Protein AF-A0A1F6UQB9-F1 (afdb_monomer)

Secondary structure (DSSP, 8-state):
--TTPPPHHHHHHHHHHHHHHHHTT--HHHHTHHHHHHHHHHHHHHHHS--S---GGG-S-B-HHHHHHHHHTTTS-GGGTEEEEESS-HHHHHHHHHHHHHTT---HHHHHHHHHHH--EEEEEHHHHHTS-SSPPPSSHHHHHHHTT---

Solvent-accessible surface area (backbone atoms only — not comparable to full-atom values): 8590 Å² total; per-residue (Å²): 132,66,93,78,63,60,46,67,66,55,53,52,50,37,43,48,49,26,51,55,35,41,76,73,68,44,54,66,87,62,35,41,49,64,32,27,51,48,52,48,38,32,38,36,32,75,76,69,73,42,70,72,83,94,53,63,88,77,50,90,42,48,22,55,66,29,53,53,49,46,71,76,40,76,89,55,67,58,80,79,56,40,37,78,42,50,39,38,40,54,64,59,49,28,48,54,52,40,54,29,45,79,68,75,56,67,41,62,72,51,50,52,53,45,28,77,64,39,65,45,60,35,28,30,27,55,73,56,55,73,53,49,69,78,85,67,86,58,96,34,28,63,60,40,38,52,76,42,71,58,53,105

Foldseek 3Di:
DDPLAQDLVNLLVLLVQLVVVVVVVDDSVVSLVVLLLSLLQNLCCLPPVDNDDDAQVSAPAEFPVLVVVCVVCVPDGCVVWKDKDWLFQSSNLSVVQSVCSVVVNRDPVVSSVSSVFRGDIYMYTPVLVVQFPNPDGDPGSVRRSVSSVTHD

Radius of gyration: 16.34 Å; Cα contacts (8 Å, |Δi|>4): 185; chains: 1; bounding box: 42×36×46 Å

Sequence (152 aa):
MSKNTITINQLKILCRHVNELSDAGFTENVAVRLLELGANIYAKDLIMGTTTPDYADQFPLWSKAALKAKNAHLKWKYGRYLRVEHGTPRRQFARLVLKAFQRRKLTKPWMDKLCHTKWKVAIITHEEDARLARSKLYKSPEARWEAAKIKF

pLDDT: mean 94.58, std 5.95, range [54.0, 98.62]

Structure (mmCIF, N/CA/C/O backbone):
data_AF-A0A1F6UQB9-F1
#
_entry.id   AF-A0A1F6UQB9-F1
#
loop_
_atom_site.group_PDB
_atom_site.id
_atom_site.type_symbol
_atom_site.label_atom_id
_atom_site.label_alt_id
_atom_site.label_comp_id
_atom_site.label_asym_id
_atom_site.label_entity_id
_atom_site.label_seq_id
_atom_site.pdbx_PDB_ins_code
_atom_site.Cartn_x
_atom_site.Cartn_y
_atom_site.Cartn_z
_atom_site.occupancy
_atom_site.B_iso_or_equiv
_atom_site.auth_seq_id
_atom_site.auth_comp_id
_atom_site.auth_asym_id
_atom_site.auth_atom_id
_atom_site.pdbx_PDB_model_num
ATOM 1 N N . MET A 1 1 ? -0.328 22.827 8.413 1.00 54.00 1 MET A N 1
ATOM 2 C CA . MET A 1 1 ? -0.634 21.450 7.959 1.00 54.00 1 MET A CA 1
ATOM 3 C C . MET A 1 1 ? -1.372 21.536 6.636 1.00 54.00 1 MET A C 1
ATOM 5 O O . MET A 1 1 ? -2.293 22.339 6.537 1.00 54.00 1 MET A O 1
ATOM 9 N N . SER A 1 2 ? -0.957 20.770 5.624 1.00 65.19 2 SER A N 1
ATOM 10 C CA . SER A 1 2 ? -1.693 20.689 4.357 1.00 65.19 2 SER A CA 1
ATOM 11 C C . SER A 1 2 ? -3.077 20.088 4.610 1.00 65.19 2 SER A C 1
ATOM 13 O O . SER A 1 2 ? -3.187 19.101 5.335 1.00 65.19 2 SER A O 1
ATOM 15 N N . LYS A 1 3 ? -4.131 20.644 3.995 1.00 70.31 3 LYS A N 1
ATOM 16 C CA . LYS A 1 3 ? -5.489 20.064 4.044 1.00 70.31 3 LYS A CA 1
ATOM 17 C C . LYS A 1 3 ? -5.546 18.642 3.462 1.00 70.31 3 LYS A C 1
ATOM 19 O O . LYS A 1 3 ? -6.508 17.927 3.715 1.00 70.31 3 LYS A O 1
ATOM 24 N N . ASN A 1 4 ? -4.511 18.238 2.721 1.00 75.00 4 ASN A N 1
ATOM 25 C CA . ASN A 1 4 ? -4.431 16.947 2.042 1.00 75.00 4 ASN A CA 1
ATOM 26 C C . ASN A 1 4 ? -3.679 15.871 2.848 1.00 75.00 4 ASN A C 1
ATOM 28 O O . ASN A 1 4 ? -3.628 14.723 2.413 1.00 75.00 4 ASN A O 1
ATOM 32 N N . THR A 1 5 ? -3.098 16.210 4.006 1.00 86.25 5 THR A N 1
ATOM 33 C CA . THR A 1 5 ? -2.438 15.222 4.870 1.00 86.25 5 THR A CA 1
ATOM 34 C C . THR A 1 5 ? -3.485 14.421 5.641 1.00 86.25 5 THR A C 1
ATOM 36 O O . THR A 1 5 ? -4.310 14.980 6.365 1.00 86.25 5 THR A O 1
ATOM 39 N N . ILE A 1 6 ? -3.426 13.094 5.520 1.00 94.88 6 ILE A N 1
ATOM 40 C CA . ILE A 1 6 ? -4.266 12.189 6.303 1.00 94.88 6 ILE A CA 1
ATOM 41 C C . ILE A 1 6 ? -3.717 12.105 7.730 1.00 94.88 6 ILE A C 1
ATOM 43 O O . ILE A 1 6 ? -2.543 11.836 7.956 1.00 94.88 6 ILE A O 1
ATOM 47 N N . THR A 1 7 ? -4.585 12.301 8.713 1.00 96.00 7 THR A N 1
ATOM 48 C CA . THR A 1 7 ? -4.277 12.185 10.142 1.00 96.00 7 THR A CA 1
ATOM 49 C C . THR A 1 7 ? -4.667 10.812 10.686 1.00 96.00 7 THR A C 1
ATOM 51 O O . THR A 1 7 ? -5.503 10.101 10.123 1.00 96.00 7 THR A O 1
ATOM 54 N N . ILE A 1 8 ? -4.136 10.455 11.861 1.00 97.38 8 ILE A N 1
ATOM 55 C CA . ILE A 1 8 ? -4.528 9.218 12.552 1.00 97.38 8 ILE A CA 1
ATOM 56 C C . ILE A 1 8 ? -6.031 9.180 12.881 1.00 97.38 8 ILE A C 1
ATOM 58 O O . ILE A 1 8 ? -6.644 8.116 12.846 1.00 97.38 8 ILE A O 1
ATOM 62 N N . ASN A 1 9 ? -6.648 10.332 13.164 1.00 97.44 9 ASN A N 1
ATOM 63 C CA . ASN A 1 9 ? -8.081 10.413 13.449 1.00 97.44 9 ASN A CA 1
ATOM 64 C C . ASN A 1 9 ? -8.916 10.160 12.191 1.00 97.44 9 ASN A C 1
ATOM 66 O O . ASN A 1 9 ? -9.896 9.422 12.257 1.00 97.44 9 ASN A O 1
ATOM 70 N N . GLN A 1 10 ? -8.491 10.679 11.037 1.00 97.56 10 GLN A N 1
ATOM 71 C CA . GLN A 1 10 ? -9.130 10.365 9.758 1.00 97.56 10 GLN A CA 1
ATOM 72 C C . GLN A 1 10 ? -8.974 8.878 9.405 1.00 97.56 10 GLN A C 1
ATOM 74 O O . GLN A 1 10 ? -9.952 8.258 9.004 1.00 97.56 10 GLN A O 1
ATOM 79 N N . LEU A 1 11 ? -7.814 8.253 9.654 1.00 98.19 11 LEU A N 1
ATOM 80 C CA . LEU A 1 11 ? -7.669 6.796 9.485 1.00 98.19 11 LEU A CA 1
ATOM 81 C C . LEU A 1 11 ? -8.621 6.002 10.389 1.00 98.19 11 LEU A C 1
ATOM 83 O O . LEU A 1 11 ? -9.191 5.008 9.945 1.00 98.19 11 LEU A O 1
ATOM 87 N N . LYS A 1 12 ? -8.832 6.434 11.640 1.00 98.62 12 LYS A N 1
ATOM 88 C CA . LYS A 1 12 ? -9.810 5.812 12.550 1.00 98.62 12 LYS A CA 1
ATOM 89 C C . LYS A 1 12 ? -11.247 5.957 12.041 1.00 98.62 12 LYS A C 1
ATOM 91 O O . LYS A 1 12 ? -12.018 5.010 12.168 1.00 98.62 12 LYS A O 1
ATOM 96 N N . ILE A 1 13 ? -11.604 7.107 11.461 1.00 98.44 13 ILE A N 1
ATOM 97 C CA . ILE A 1 13 ? -12.908 7.308 10.805 1.00 98.44 13 ILE A CA 1
ATOM 98 C C . ILE A 1 13 ? -13.058 6.332 9.636 1.00 98.44 13 ILE A C 1
ATOM 100 O O . ILE A 1 13 ? -14.042 5.605 9.582 1.00 98.44 13 ILE A O 1
ATOM 104 N N . LEU A 1 14 ? -12.049 6.237 8.766 1.00 98.31 14 LEU A N 1
ATOM 105 C CA . LEU A 1 14 ? -12.065 5.300 7.641 1.00 98.31 14 LEU A CA 1
ATOM 106 C C . LEU A 1 14 ? -12.180 3.844 8.107 1.00 98.31 14 LEU A C 1
ATOM 108 O O . LEU A 1 14 ? -12.948 3.089 7.531 1.00 98.31 14 LEU A O 1
ATOM 112 N N . CYS A 1 15 ? -11.480 3.442 9.172 1.00 98.62 15 CYS A N 1
ATOM 113 C CA . CYS A 1 15 ? -11.615 2.091 9.726 1.00 98.62 15 CYS A CA 1
ATOM 114 C C . CYS A 1 15 ? -13.027 1.812 10.259 1.00 98.62 15 CYS A C 1
ATOM 116 O O . CYS A 1 15 ? -13.540 0.713 10.072 1.00 98.62 15 CYS A O 1
ATOM 118 N N . ARG A 1 16 ? -13.659 2.796 10.911 1.00 98.44 16 ARG A N 1
ATOM 119 C CA . ARG A 1 16 ? -15.050 2.681 11.367 1.00 98.44 16 ARG A CA 1
ATOM 120 C C . ARG A 1 16 ? -16.001 2.505 10.188 1.00 98.44 16 ARG A C 1
ATOM 122 O O . ARG A 1 16 ? -16.812 1.593 10.217 1.00 98.44 16 ARG A O 1
ATOM 129 N N . HIS A 1 17 ? -15.805 3.289 9.132 1.00 98.19 17 HIS A N 1
ATOM 130 C CA . HIS A 1 17 ? -16.579 3.192 7.899 1.00 98.19 17 HIS A CA 1
ATOM 131 C C . HIS A 1 17 ? -16.474 1.806 7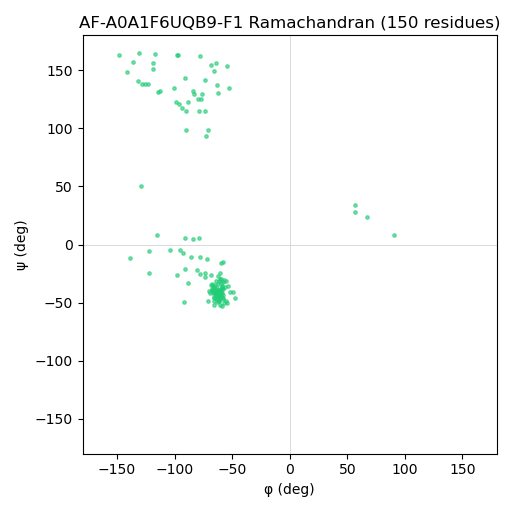.245 1.00 98.19 17 HIS A C 1
ATOM 133 O O . HIS A 1 17 ? -17.461 1.286 6.742 1.00 98.19 17 HIS A O 1
ATOM 139 N N . VAL A 1 18 ? -15.298 1.162 7.294 1.00 98.44 18 VAL A N 1
ATOM 140 C CA . VAL A 1 18 ? -15.159 -0.229 6.823 1.00 98.44 18 VAL A CA 1
ATOM 141 C C . VAL A 1 18 ? -16.063 -1.179 7.612 1.00 98.44 18 VAL A C 1
ATOM 143 O O . VAL A 1 18 ? -16.710 -2.032 7.005 1.00 98.44 18 VAL A O 1
ATOM 146 N N . ASN A 1 19 ? -16.110 -1.045 8.942 1.00 97.94 19 ASN A N 1
ATOM 147 C CA . ASN A 1 19 ? -16.973 -1.879 9.780 1.00 97.94 19 ASN A CA 1
ATOM 148 C C . ASN A 1 19 ? -18.456 -1.592 9.488 1.00 97.94 19 ASN A C 1
ATOM 150 O O . ASN A 1 19 ? -19.189 -2.524 9.199 1.00 97.94 19 ASN A O 1
ATOM 154 N N . GLU A 1 20 ? -18.863 -0.319 9.453 1.00 98.25 20 GLU A N 1
ATOM 155 C CA . GLU A 1 20 ? -20.248 0.100 9.173 1.00 98.25 20 GLU A CA 1
ATOM 156 C C . GLU A 1 20 ? -20.747 -0.410 7.811 1.00 98.25 20 GLU A C 1
ATOM 158 O O . GLU A 1 20 ? -21.853 -0.932 7.705 1.00 98.25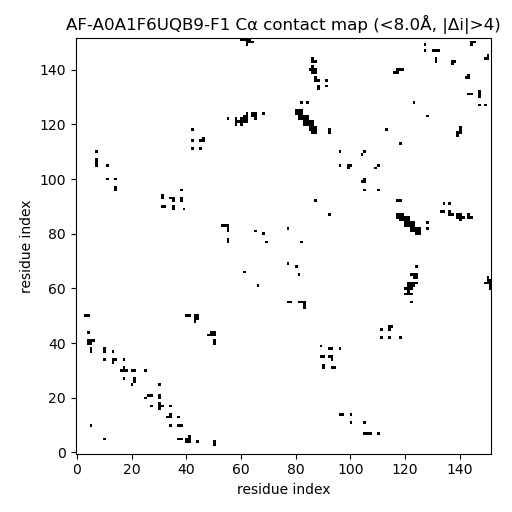 20 GLU A O 1
ATOM 163 N N . LEU A 1 21 ? -19.919 -0.319 6.763 1.00 98.31 21 LEU A N 1
ATOM 164 C CA . LEU A 1 21 ? -20.260 -0.870 5.450 1.00 98.31 21 LEU A CA 1
ATOM 165 C C . LEU A 1 21 ? -20.376 -2.397 5.483 1.00 98.31 21 LEU A C 1
ATOM 167 O O . LEU A 1 21 ? -21.267 -2.957 4.847 1.00 98.31 21 LEU A O 1
ATOM 171 N N . SER A 1 22 ? -19.483 -3.072 6.209 1.00 96.81 22 SER A N 1
ATOM 172 C CA . SER A 1 22 ? -19.532 -4.532 6.349 1.00 96.81 22 SER A CA 1
ATOM 173 C C . SER A 1 22 ? -20.803 -4.976 7.079 1.00 96.81 22 SER A C 1
ATOM 175 O O . SER A 1 22 ? -21.458 -5.913 6.628 1.00 96.81 22 SER A O 1
ATOM 177 N N . ASP A 1 23 ? -21.192 -4.264 8.140 1.00 97.56 23 ASP A N 1
ATOM 178 C CA . ASP A 1 23 ? -22.429 -4.506 8.896 1.00 97.56 23 ASP A CA 1
ATOM 179 C C . ASP A 1 23 ? -23.677 -4.260 8.028 1.00 97.56 23 ASP A C 1
ATOM 181 O O . ASP A 1 23 ? -24.680 -4.957 8.157 1.00 97.56 23 ASP A O 1
ATOM 185 N N . ALA A 1 24 ? -23.591 -3.327 7.074 1.00 97.94 24 ALA A N 1
ATOM 186 C CA . ALA A 1 24 ? -24.613 -3.076 6.058 1.00 97.94 24 ALA A CA 1
ATOM 187 C C . ALA A 1 24 ? -24.601 -4.083 4.881 1.00 97.94 24 ALA A C 1
ATOM 189 O O . ALA A 1 24 ? -25.334 -3.900 3.910 1.00 97.94 24 ALA A O 1
ATOM 190 N N . GLY A 1 25 ? -23.772 -5.133 4.931 1.00 97.62 25 GLY A N 1
ATOM 191 C CA . GLY A 1 25 ? -23.737 -6.210 3.933 1.00 97.62 25 GLY A CA 1
ATOM 192 C C . GLY A 1 25 ? -22.772 -5.995 2.762 1.00 97.62 25 GLY A C 1
ATOM 193 O O . GLY A 1 25 ? -22.773 -6.779 1.810 1.00 97.62 25 GLY A O 1
ATOM 194 N N . PHE A 1 26 ? -21.919 -4.967 2.799 1.00 97.50 26 PHE A N 1
ATOM 195 C CA . PHE A 1 26 ? -20.911 -4.771 1.758 1.00 97.50 26 PHE A CA 1
ATOM 196 C C . PHE A 1 26 ? -19.774 -5.783 1.900 1.00 97.50 26 PHE A C 1
ATOM 198 O O . PHE A 1 26 ? -19.270 -6.059 2.987 1.00 97.50 26 PHE A O 1
ATOM 205 N N . THR A 1 27 ? -19.281 -6.280 0.764 1.00 96.38 27 THR A N 1
ATOM 206 C CA . THR A 1 27 ? -18.058 -7.092 0.766 1.00 96.38 27 THR A CA 1
ATOM 207 C C . THR A 1 27 ? -16.848 -6.255 1.183 1.00 96.38 27 THR A C 1
ATOM 209 O O . THR A 1 27 ? -16.733 -5.074 0.838 1.00 96.38 27 THR A O 1
ATOM 212 N N . GLU A 1 28 ? -15.869 -6.898 1.825 1.00 93.38 28 GLU A N 1
ATOM 213 C CA . GLU A 1 28 ? -14.615 -6.247 2.222 1.00 93.38 28 GLU A CA 1
ATOM 214 C C . GLU A 1 28 ? -13.916 -5.557 1.034 1.00 93.38 28 GLU A C 1
ATOM 216 O O . GLU A 1 28 ? -13.354 -4.473 1.173 1.00 93.38 28 GLU A O 1
ATOM 221 N N . ASN A 1 29 ? -13.996 -6.154 -0.164 1.00 91.81 29 ASN A N 1
ATOM 222 C CA . ASN A 1 29 ? -13.399 -5.622 -1.393 1.00 91.81 29 ASN A CA 1
ATOM 223 C C . ASN A 1 29 ? -13.878 -4.210 -1.746 1.00 91.81 29 ASN A C 1
ATOM 225 O O . ASN A 1 29 ? -13.127 -3.464 -2.385 1.00 91.81 29 ASN A O 1
ATOM 229 N N . VAL A 1 30 ? -15.117 -3.882 -1.380 1.00 94.56 30 VAL A N 1
ATOM 230 C CA . VAL A 1 30 ? -15.719 -2.563 -1.576 1.00 94.56 30 VAL A CA 1
ATOM 231 C C . VAL A 1 30 ? -15.479 -1.706 -0.339 1.00 94.56 30 VAL A C 1
ATOM 233 O O . VAL A 1 30 ? -14.939 -0.607 -0.464 1.00 94.56 30 VAL A O 1
ATOM 236 N N . ALA A 1 31 ? -15.780 -2.235 0.849 1.00 97.06 31 ALA A N 1
ATOM 237 C CA . ALA A 1 31 ? -15.707 -1.484 2.098 1.00 97.06 31 ALA A CA 1
ATOM 238 C C . ALA A 1 31 ? -14.306 -0.907 2.376 1.00 97.06 31 ALA A C 1
ATOM 240 O O . ALA A 1 31 ? -14.172 0.233 2.815 1.00 97.06 31 ALA A O 1
ATOM 241 N N . VAL A 1 32 ? -13.240 -1.649 2.055 1.00 97.25 32 VAL A N 1
ATOM 242 C CA . VAL A 1 32 ? -11.857 -1.269 2.392 1.00 97.25 32 VAL A CA 1
ATOM 243 C C . VAL A 1 32 ? -11.248 -0.197 1.475 1.00 97.25 32 VAL A C 1
ATOM 245 O O . VAL A 1 32 ? -10.179 0.330 1.779 1.00 97.25 32 VAL A O 1
ATOM 248 N N . ARG A 1 33 ? -11.883 0.159 0.349 1.00 96.44 33 ARG A N 1
ATOM 249 C CA . ARG A 1 33 ? -11.258 0.984 -0.708 1.00 96.44 33 ARG A CA 1
ATOM 250 C C . ARG A 1 33 ? -10.803 2.363 -0.247 1.00 96.44 33 ARG A C 1
ATOM 252 O O . ARG A 1 33 ? -9.695 2.781 -0.580 1.00 96.44 33 ARG A O 1
ATOM 259 N N . LEU A 1 34 ? -11.624 3.057 0.537 1.00 96.75 34 LEU A N 1
ATOM 260 C CA . LEU A 1 34 ? -11.246 4.369 1.065 1.00 96.75 34 LEU A CA 1
ATOM 261 C C . LEU A 1 34 ? -10.111 4.258 2.087 1.00 96.75 34 LEU A C 1
ATOM 263 O O . LEU A 1 34 ? -9.216 5.103 2.101 1.00 96.75 34 LEU A O 1
ATOM 267 N N . LEU A 1 35 ? -10.087 3.185 2.886 1.00 98.38 35 LEU A N 1
ATOM 268 C CA . LEU A 1 35 ? -8.985 2.915 3.807 1.00 98.38 35 LEU A CA 1
ATOM 269 C C . LEU A 1 35 ? -7.683 2.584 3.059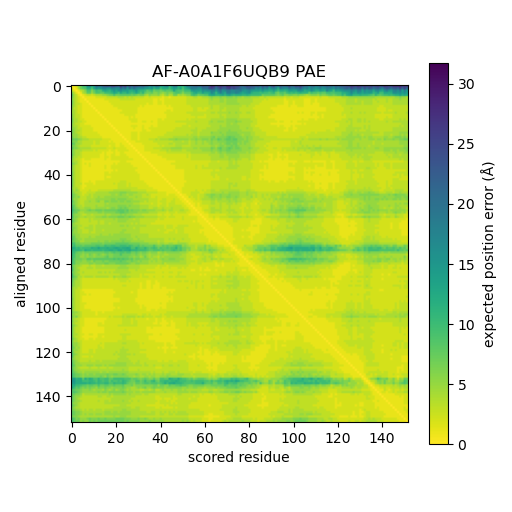 1.00 98.38 35 LEU A C 1
ATOM 271 O O . LEU A 1 35 ? -6.629 3.059 3.472 1.00 98.38 35 LEU A O 1
ATOM 275 N N . GLU A 1 36 ? -7.739 1.834 1.949 1.00 97.31 36 GLU A N 1
ATOM 276 C CA . GLU A 1 36 ? -6.582 1.592 1.067 1.00 97.31 36 GLU A CA 1
ATOM 277 C C . GLU A 1 36 ? -5.960 2.912 0.597 1.00 97.31 36 GLU A C 1
ATOM 279 O O . GLU A 1 36 ? -4.745 3.094 0.699 1.00 97.31 36 GLU A O 1
ATOM 284 N N . LEU A 1 37 ? -6.791 3.840 0.112 1.00 96.19 37 LEU A N 1
ATOM 285 C CA . LEU A 1 37 ? -6.337 5.144 -0.361 1.00 96.19 37 LEU A CA 1
ATOM 286 C C . LEU A 1 37 ? -5.763 5.992 0.781 1.00 96.19 37 LEU A C 1
ATOM 288 O O . LEU A 1 37 ? -4.633 6.467 0.681 1.00 96.19 37 LEU A O 1
ATOM 292 N N . GLY A 1 38 ? -6.508 6.145 1.878 1.00 96.88 38 GLY A N 1
ATOM 293 C CA . GLY A 1 38 ? -6.096 6.971 3.013 1.00 96.88 38 GLY A CA 1
ATOM 294 C C . GLY A 1 38 ? -4.816 6.468 3.682 1.00 96.88 38 GLY A C 1
ATOM 295 O O . GLY A 1 38 ? -3.926 7.262 3.980 1.00 96.88 38 GLY A O 1
ATOM 296 N N . ALA A 1 39 ? -4.680 5.151 3.867 1.00 97.81 39 ALA A N 1
ATOM 297 C CA . ALA A 1 39 ? -3.475 4.553 4.437 1.00 97.81 39 ALA A CA 1
ATO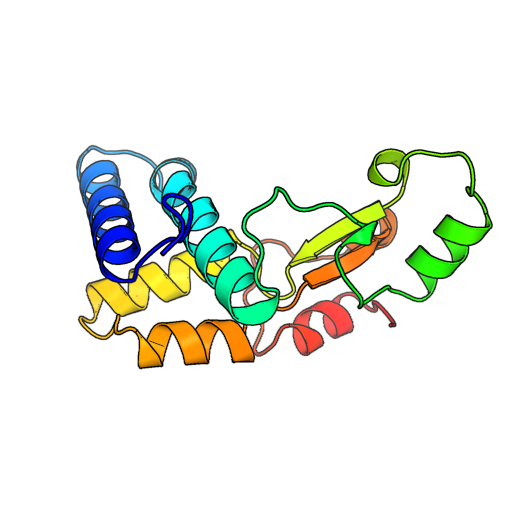M 298 C C . ALA A 1 39 ? -2.257 4.725 3.516 1.00 97.81 39 ALA A C 1
ATOM 300 O O . ALA A 1 39 ? -1.157 4.971 4.009 1.00 97.81 39 ALA A O 1
ATOM 301 N N . ASN A 1 40 ? -2.447 4.642 2.193 1.00 96.44 40 ASN A N 1
ATOM 302 C CA . ASN A 1 40 ? -1.376 4.899 1.231 1.00 96.44 40 ASN A CA 1
ATOM 303 C C . ASN A 1 40 ? -0.921 6.362 1.251 1.00 96.44 40 ASN A C 1
ATOM 305 O O . ASN A 1 40 ? 0.276 6.622 1.291 1.00 96.44 40 ASN A O 1
ATOM 309 N N . ILE A 1 41 ? -1.866 7.308 1.256 1.00 95.81 41 ILE A N 1
ATOM 310 C CA . ILE A 1 41 ? -1.561 8.745 1.309 1.00 95.81 41 ILE A CA 1
ATOM 311 C C . ILE A 1 41 ? -0.832 9.086 2.609 1.00 95.81 41 ILE A C 1
ATOM 313 O O . ILE A 1 41 ? 0.180 9.775 2.561 1.00 95.81 41 ILE A O 1
ATOM 317 N N . TYR A 1 42 ? -1.296 8.561 3.751 1.00 97.38 42 TYR A N 1
ATOM 318 C CA . TYR A 1 42 ? -0.616 8.736 5.038 1.00 97.38 42 TYR A CA 1
ATOM 319 C C . TYR A 1 42 ? 0.848 8.290 4.957 1.00 97.38 42 TYR A C 1
ATOM 321 O O . TYR A 1 42 ? 1.752 9.022 5.351 1.00 97.38 42 TYR A O 1
ATOM 329 N N . ALA A 1 43 ? 1.085 7.082 4.438 1.00 97.00 43 ALA A N 1
ATOM 330 C CA . ALA A 1 43 ? 2.427 6.526 4.358 1.00 97.00 43 ALA A CA 1
ATOM 331 C C . ALA A 1 43 ? 3.317 7.304 3.379 1.00 97.00 43 ALA A C 1
ATOM 333 O O . ALA A 1 43 ? 4.469 7.586 3.699 1.00 97.00 43 ALA A O 1
ATOM 334 N N . LYS A 1 44 ? 2.785 7.699 2.219 1.00 95.44 44 LYS A N 1
ATOM 335 C CA . LYS A 1 44 ? 3.522 8.486 1.226 1.00 95.44 44 LYS A CA 1
ATOM 336 C C . LYS A 1 44 ? 3.894 9.871 1.751 1.00 95.44 44 LYS A C 1
ATOM 338 O O . LYS A 1 44 ? 5.031 10.291 1.567 1.00 95.44 44 LYS A O 1
ATOM 343 N N . ASP A 1 45 ? 2.985 10.546 2.452 1.00 95.25 45 ASP A N 1
ATOM 344 C CA . ASP A 1 45 ? 3.268 11.845 3.069 1.00 95.25 45 ASP A CA 1
ATOM 345 C C . ASP A 1 45 ? 4.361 11.716 4.136 1.00 95.25 45 ASP A C 1
ATOM 347 O O . ASP A 1 45 ? 5.330 12.467 4.127 1.00 95.25 45 ASP A O 1
ATOM 351 N N . LEU A 1 46 ? 4.273 10.693 4.993 1.00 95.69 46 LEU A N 1
ATOM 352 C CA . LEU A 1 46 ? 5.274 10.443 6.030 1.00 95.69 46 LEU A CA 1
ATOM 353 C C . LEU A 1 46 ? 6.666 10.127 5.458 1.00 95.69 46 LEU A C 1
ATOM 355 O O . LEU A 1 46 ? 7.665 10.605 5.986 1.00 95.69 46 LEU A O 1
ATOM 359 N N . ILE A 1 47 ? 6.741 9.281 4.426 1.00 95.44 47 ILE A N 1
ATOM 360 C CA . ILE A 1 47 ? 8.014 8.757 3.907 1.00 95.44 47 ILE A CA 1
ATOM 361 C C . ILE A 1 47 ? 8.623 9.664 2.832 1.00 95.44 47 ILE A C 1
ATOM 363 O O . ILE A 1 47 ? 9.843 9.742 2.723 1.00 95.44 47 ILE A O 1
ATOM 367 N N . MET A 1 48 ? 7.795 10.328 2.026 1.00 94.19 48 MET A N 1
ATOM 368 C CA . MET A 1 48 ? 8.230 11.092 0.851 1.00 94.19 48 MET A CA 1
ATOM 369 C C . MET A 1 48 ? 7.825 12.571 0.888 1.00 94.19 48 MET A C 1
ATOM 371 O O . MET A 1 48 ? 8.195 13.310 -0.020 1.00 94.19 48 MET A O 1
ATOM 375 N N . GLY A 1 49 ? 7.045 13.016 1.880 1.00 92.75 49 GLY A N 1
ATOM 376 C CA . GLY A 1 49 ? 6.590 14.407 1.979 1.00 92.75 49 GLY A CA 1
ATOM 377 C C . GLY A 1 49 ? 5.616 14.828 0.874 1.00 92.75 49 GLY A C 1
ATOM 378 O O . GLY A 1 49 ? 5.547 16.007 0.531 1.00 92.75 49 GLY A O 1
ATOM 379 N N . THR A 1 50 ? 4.905 13.878 0.251 1.00 91.06 50 THR A N 1
ATOM 380 C CA . THR A 1 50 ? 3.965 14.164 -0.842 1.00 91.06 50 THR A CA 1
ATOM 381 C C . THR A 1 50 ? 2.703 13.309 -0.772 1.00 91.06 50 THR A C 1
ATOM 383 O O . THR A 1 50 ? 2.721 12.147 -0.377 1.00 91.06 50 THR A O 1
ATOM 386 N N . THR A 1 51 ? 1.593 13.884 -1.233 1.00 90.81 51 THR A N 1
ATOM 387 C CA . THR A 1 51 ? 0.264 13.250 -1.299 1.00 90.81 51 THR A CA 1
ATOM 388 C C . THR A 1 51 ? -0.231 13.066 -2.737 1.00 90.81 51 THR A C 1
ATOM 390 O O . THR A 1 51 ? -1.378 12.690 -2.967 1.00 90.81 51 THR A O 1
ATOM 393 N N . THR A 1 52 ? 0.630 13.330 -3.724 1.00 91.06 52 THR A N 1
ATOM 394 C CA . THR A 1 52 ? 0.292 13.190 -5.148 1.00 91.06 52 THR A CA 1
ATOM 395 C C . THR A 1 52 ? -0.014 11.733 -5.523 1.00 91.06 52 THR A C 1
ATOM 397 O O . THR A 1 52 ? 0.474 10.817 -4.852 1.00 91.06 52 THR A O 1
ATOM 400 N N . PRO A 1 53 ? -0.781 11.477 -6.602 1.00 89.81 53 PRO A N 1
ATOM 401 C CA . PRO A 1 53 ? -0.959 10.126 -7.132 1.00 89.81 53 PRO A CA 1
ATOM 402 C C . PRO A 1 53 ? 0.377 9.438 -7.433 1.00 89.81 53 PRO A C 1
ATOM 404 O O . PRO A 1 53 ? 1.383 10.099 -7.673 1.00 89.81 53 PRO A O 1
ATOM 407 N N . ASP A 1 54 ? 0.389 8.107 -7.393 1.00 91.31 54 ASP A N 1
ATOM 408 C CA . ASP A 1 54 ? 1.595 7.308 -7.616 1.00 91.31 54 ASP A CA 1
ATOM 409 C C . ASP A 1 54 ? 1.998 7.302 -9.099 1.00 91.31 54 ASP A C 1
ATOM 411 O O . ASP A 1 54 ? 1.298 6.727 -9.935 1.00 91.31 54 ASP A O 1
ATOM 415 N N . TYR A 1 55 ? 3.157 7.892 -9.405 1.00 90.69 55 TYR A N 1
ATOM 416 C CA . TYR A 1 55 ? 3.797 7.854 -10.724 1.00 90.69 55 TYR A CA 1
ATOM 417 C C . TYR A 1 55 ? 5.175 7.191 -10.649 1.00 90.69 55 TYR A C 1
ATOM 419 O O . TYR A 1 55 ? 5.833 7.216 -9.612 1.00 90.69 55 TYR A O 1
ATOM 427 N N . ALA A 1 56 ? 5.610 6.563 -11.745 1.00 91.25 56 ALA A N 1
ATOM 428 C CA . ALA A 1 56 ? 6.808 5.724 -11.734 1.00 91.25 56 ALA A CA 1
ATOM 429 C C . ALA A 1 56 ? 8.109 6.499 -11.450 1.00 91.25 56 ALA A C 1
ATOM 431 O O . ALA A 1 56 ? 9.003 5.994 -10.785 1.00 91.25 56 ALA A O 1
ATOM 432 N N . ASP A 1 57 ? 8.209 7.737 -11.915 1.00 90.06 57 ASP A N 1
ATOM 433 C CA . ASP A 1 57 ? 9.361 8.620 -11.708 1.00 90.06 57 ASP A CA 1
ATOM 434 C C . ASP A 1 57 ? 9.503 9.161 -10.283 1.00 90.06 57 ASP A C 1
ATOM 436 O O . ASP A 1 57 ? 10.560 9.682 -9.939 1.00 90.06 57 ASP A O 1
ATOM 440 N N . GLN A 1 58 ? 8.479 9.018 -9.443 1.00 92.75 58 GLN A N 1
ATOM 441 C CA . GLN A 1 58 ? 8.522 9.505 -8.066 1.00 92.75 58 GLN A CA 1
ATOM 442 C C . GLN A 1 58 ? 9.327 8.590 -7.144 1.00 92.75 58 GLN A C 1
ATOM 444 O O . GLN A 1 58 ? 9.810 9.038 -6.107 1.00 92.75 58 GLN A O 1
ATOM 449 N N . PHE A 1 59 ? 9.436 7.303 -7.479 1.00 94.50 59 PHE A N 1
ATOM 450 C CA . PHE A 1 59 ? 9.989 6.304 -6.573 1.00 94.50 59 PHE A CA 1
ATOM 451 C C . PHE A 1 59 ? 11.444 5.972 -6.929 1.00 94.50 59 PHE A C 1
ATOM 453 O O . PHE A 1 59 ? 11.750 5.742 -8.100 1.00 94.50 59 PHE A O 1
ATOM 460 N N . PRO A 1 60 ? 12.348 5.900 -5.934 1.00 93.88 60 PRO A N 1
ATOM 461 C CA . PRO A 1 60 ? 13.775 5.695 -6.181 1.00 93.88 60 PRO A CA 1
ATOM 462 C C . PRO A 1 60 ? 14.151 4.231 -6.450 1.00 93.88 60 PRO A C 1
ATOM 464 O O . PRO A 1 60 ? 15.194 3.967 -7.041 1.00 93.88 60 PRO A O 1
ATOM 467 N N . LEU A 1 61 ? 13.330 3.267 -6.024 1.00 96.81 61 LEU A N 1
ATOM 468 C CA . LEU A 1 61 ? 13.640 1.843 -6.141 1.00 96.81 61 LEU A CA 1
ATOM 469 C C . LEU A 1 61 ? 13.116 1.285 -7.468 1.00 96.81 61 LEU A C 1
ATOM 471 O O . LEU A 1 61 ? 11.909 1.229 -7.681 1.00 96.81 61 LEU A O 1
ATOM 475 N N . TRP A 1 62 ? 14.017 0.850 -8.344 1.00 97.94 62 TRP A N 1
ATOM 476 C CA . TRP A 1 62 ? 13.695 0.310 -9.668 1.00 97.94 62 TRP A CA 1
ATOM 477 C C . TRP A 1 62 ? 14.272 -1.088 -9.814 1.00 97.94 62 TRP A C 1
ATOM 479 O O . TRP A 1 62 ? 15.409 -1.320 -9.415 1.00 97.94 62 TRP A O 1
ATOM 489 N N . SER A 1 63 ? 13.515 -2.020 -10.392 1.00 98.06 63 SER A N 1
ATOM 490 C CA . SER A 1 63 ? 14.079 -3.320 -10.747 1.00 98.06 63 SER A CA 1
ATOM 491 C C . SER A 1 63 ? 15.090 -3.177 -11.888 1.00 98.06 63 SER A C 1
ATOM 493 O O . SER A 1 63 ? 14.984 -2.290 -12.744 1.00 98.06 63 SER A O 1
ATOM 495 N N . LYS A 1 64 ? 16.046 -4.105 -11.973 1.00 97.81 64 LYS A N 1
ATOM 496 C CA . LYS A 1 64 ? 16.992 -4.181 -13.099 1.00 97.81 64 LYS A CA 1
ATOM 497 C C . LYS A 1 64 ? 16.265 -4.298 -14.440 1.00 97.81 64 LYS A C 1
ATOM 499 O O . LYS A 1 64 ? 16.702 -3.712 -15.431 1.00 97.81 64 LYS A O 1
ATOM 504 N N . ALA A 1 65 ? 15.146 -5.024 -14.476 1.00 97.38 65 ALA A N 1
ATOM 505 C CA . ALA A 1 65 ? 14.323 -5.152 -15.674 1.00 97.38 65 ALA A CA 1
ATOM 506 C C . ALA A 1 65 ? 13.620 -3.830 -16.025 1.00 97.38 65 ALA A C 1
ATOM 508 O O . ALA A 1 65 ? 13.623 -3.437 -17.190 1.00 97.38 65 ALA A O 1
ATOM 509 N N . ALA A 1 66 ? 13.094 -3.104 -15.034 1.00 97.44 66 ALA A N 1
ATOM 510 C CA . ALA A 1 66 ? 12.477 -1.796 -15.237 1.00 97.44 66 ALA A CA 1
ATOM 511 C C . ALA A 1 66 ? 13.485 -0.757 -15.749 1.00 97.44 66 ALA A C 1
ATOM 513 O O . ALA A 1 66 ? 13.168 -0.008 -16.672 1.00 97.44 66 ALA A O 1
ATOM 514 N N . LEU A 1 67 ? 14.711 -0.743 -15.212 1.00 96.94 67 LEU A N 1
ATOM 515 C CA . LEU A 1 67 ? 15.792 0.119 -15.704 1.00 96.94 67 LEU A CA 1
ATOM 516 C C . LEU A 1 67 ? 16.151 -0.198 -17.160 1.00 96.94 67 LEU A C 1
ATOM 518 O O . LEU A 1 67 ? 16.254 0.710 -17.986 1.00 96.94 67 LEU A O 1
ATOM 522 N N . LYS A 1 68 ? 16.274 -1.487 -17.506 1.00 97.00 68 LYS A N 1
ATOM 523 C CA . LYS A 1 68 ? 16.512 -1.914 -18.892 1.00 97.00 68 LYS A CA 1
ATOM 524 C C . LYS A 1 68 ? 15.374 -1.472 -19.818 1.00 97.00 68 LYS A C 1
ATOM 526 O O . LYS A 1 68 ? 15.638 -0.928 -20.887 1.00 97.00 68 LYS A O 1
ATOM 531 N N . ALA A 1 69 ? 14.123 -1.660 -19.398 1.00 95.50 69 ALA A N 1
ATOM 532 C CA . ALA A 1 69 ? 12.952 -1.269 -20.178 1.00 95.50 69 ALA A CA 1
ATOM 533 C C . ALA A 1 69 ? 12.863 0.255 -20.364 1.00 95.50 69 ALA A C 1
ATOM 535 O O . ALA A 1 69 ? 12.565 0.722 -21.461 1.00 95.50 69 ALA A O 1
ATOM 536 N N . LYS A 1 70 ? 13.198 1.039 -19.330 1.00 95.00 70 LYS A N 1
ATOM 537 C CA . LYS A 1 70 ? 13.284 2.504 -19.417 1.00 95.00 70 LYS A CA 1
ATOM 538 C C . LYS A 1 70 ? 14.279 2.943 -20.489 1.00 95.00 70 LYS A C 1
ATOM 540 O O . LYS A 1 70 ? 13.941 3.783 -21.317 1.00 95.00 70 LYS A O 1
ATOM 545 N N . ASN A 1 71 ? 15.467 2.340 -20.508 1.00 94.81 71 ASN A N 1
ATOM 546 C CA . ASN A 1 71 ? 16.504 2.665 -21.490 1.00 94.81 71 ASN A CA 1
ATOM 547 C C . ASN A 1 71 ? 16.120 2.242 -22.917 1.00 94.81 71 ASN A C 1
ATOM 549 O O . ASN A 1 71 ? 16.455 2.938 -23.870 1.00 94.81 71 ASN A O 1
ATOM 553 N N . ALA A 1 72 ? 15.385 1.138 -23.072 1.00 94.94 72 ALA A N 1
ATOM 554 C CA . ALA A 1 72 ? 14.882 0.690 -24.371 1.00 94.94 72 ALA A CA 1
ATOM 555 C C . ALA A 1 72 ? 13.718 1.552 -24.905 1.00 94.94 72 ALA A C 1
ATOM 557 O O . ALA A 1 72 ? 13.501 1.618 -26.114 1.00 94.94 72 ALA A O 1
ATOM 558 N N . HIS A 1 73 ? 12.973 2.232 -24.024 1.00 92.19 73 HIS A N 1
ATOM 559 C CA . HIS A 1 73 ? 11.737 2.943 -24.363 1.00 92.19 73 HIS A CA 1
ATOM 560 C C . HIS A 1 73 ? 11.710 4.396 -23.859 1.00 92.19 73 HIS A C 1
ATOM 562 O O . HIS A 1 73 ? 10.723 4.846 -23.272 1.00 92.19 73 HIS A O 1
ATOM 568 N N . LEU A 1 74 ? 12.767 5.165 -24.145 1.00 87.94 74 LEU A N 1
ATOM 569 C CA . LEU A 1 74 ? 12.958 6.539 -23.645 1.00 87.94 74 LEU A CA 1
ATOM 570 C C . LEU A 1 74 ? 11.803 7.509 -23.958 1.00 87.94 74 LEU A C 1
ATOM 572 O O . LEU A 1 74 ? 11.547 8.431 -23.191 1.00 87.94 74 LEU A O 1
ATOM 576 N N . LYS A 1 75 ? 11.101 7.317 -25.082 1.00 91.56 75 LYS A N 1
ATOM 577 C CA . LYS A 1 75 ? 9.996 8.195 -25.520 1.00 91.56 75 LYS A CA 1
ATOM 578 C C . LYS A 1 75 ? 8.616 7.722 -25.057 1.00 91.56 75 LYS A C 1
ATOM 580 O O . LYS A 1 75 ? 7.617 8.390 -25.315 1.00 91.56 75 LYS A O 1
ATOM 585 N N . TRP A 1 76 ? 8.518 6.538 -24.455 1.00 91.50 76 TRP A N 1
ATOM 586 C CA . TRP A 1 76 ? 7.227 5.950 -24.111 1.00 91.50 76 TRP A CA 1
ATOM 587 C C . TRP A 1 76 ? 6.800 6.357 -22.705 1.00 91.50 76 TRP A C 1
ATOM 589 O O . TRP A 1 76 ? 7.603 6.397 -21.776 1.00 91.50 76 TRP A O 1
ATOM 599 N N . LYS A 1 77 ? 5.495 6.583 -22.525 1.00 92.31 77 LYS A N 1
ATOM 600 C CA . LYS A 1 77 ? 4.910 6.793 -21.195 1.00 92.31 77 LYS A CA 1
ATOM 601 C C . LYS A 1 77 ? 5.109 5.540 -20.339 1.00 92.31 77 LYS A C 1
ATOM 603 O O . LYS A 1 77 ? 4.726 4.451 -20.769 1.00 92.31 77 LYS A O 1
ATOM 608 N N . TYR A 1 78 ? 5.614 5.706 -19.115 1.00 92.88 78 TYR A N 1
ATOM 609 C CA . TYR A 1 78 ? 5.939 4.595 -18.211 1.00 92.88 78 TYR A CA 1
ATOM 610 C C . TYR A 1 78 ? 4.796 3.598 -18.013 1.00 92.88 78 TYR A C 1
ATOM 612 O O . TYR A 1 78 ? 5.035 2.399 -18.059 1.00 92.88 78 TYR A O 1
ATOM 620 N N . GLY A 1 79 ? 3.547 4.061 -17.888 1.00 90.00 79 GLY A N 1
ATOM 621 C CA . GLY A 1 79 ? 2.390 3.177 -17.676 1.00 90.00 79 GLY A CA 1
ATOM 622 C C . GLY A 1 79 ? 2.172 2.114 -18.765 1.00 90.00 79 GLY A C 1
ATOM 623 O O . GLY A 1 79 ? 1.449 1.148 -18.534 1.00 90.00 79 GLY A O 1
ATOM 624 N N . ARG A 1 80 ? 2.808 2.250 -19.939 1.00 92.75 80 ARG A N 1
ATOM 625 C CA . ARG A 1 80 ? 2.753 1.240 -21.006 1.00 92.75 80 ARG A CA 1
ATOM 626 C C . ARG A 1 80 ? 3.571 -0.015 -20.710 1.00 92.75 80 ARG A C 1
ATOM 628 O O . ARG A 1 80 ? 3.213 -1.069 -21.215 1.00 92.75 80 ARG A O 1
ATOM 635 N N . TYR A 1 81 ? 4.637 0.084 -19.921 1.00 93.38 81 TYR A N 1
ATOM 636 C CA . TYR A 1 81 ? 5.581 -1.024 -19.717 1.00 93.38 81 TYR A CA 1
ATOM 637 C C . TYR A 1 81 ? 6.045 -1.199 -18.264 1.00 93.38 81 TYR A C 1
ATOM 639 O O . TYR A 1 81 ? 6.627 -2.231 -17.929 1.00 93.38 81 TYR A O 1
ATOM 647 N N . LEU A 1 82 ? 5.763 -0.222 -17.397 1.00 96.38 82 LEU A N 1
ATOM 648 C CA . LEU A 1 82 ? 6.099 -0.233 -15.979 1.00 96.38 82 LEU A CA 1
ATOM 649 C C . LEU A 1 82 ? 4.856 -0.159 -15.103 1.00 96.38 82 LEU A C 1
ATOM 651 O O . LEU A 1 82 ? 3.817 0.404 -15.467 1.00 96.38 82 LEU A O 1
ATOM 655 N N . ARG A 1 83 ? 5.025 -0.655 -13.884 1.00 95.56 83 ARG A N 1
ATOM 656 C CA . ARG A 1 83 ? 4.053 -0.614 -12.806 1.00 95.56 83 ARG A CA 1
ATOM 657 C C . ARG A 1 83 ? 4.708 -0.048 -11.551 1.00 95.56 83 ARG A C 1
ATOM 659 O O . ARG A 1 83 ? 5.830 -0.413 -11.209 1.00 95.56 83 ARG A O 1
ATOM 666 N N . VAL A 1 84 ? 3.975 0.817 -10.853 1.00 95.94 84 VAL A N 1
ATOM 667 C CA . VAL A 1 84 ? 4.284 1.154 -9.462 1.00 95.94 84 VAL A CA 1
ATOM 668 C C . VAL A 1 84 ? 3.774 0.016 -8.589 1.00 95.94 84 VAL A C 1
ATOM 670 O O . VAL A 1 84 ? 2.563 -0.214 -8.520 1.00 95.94 84 VAL A O 1
ATOM 673 N N . GLU A 1 85 ? 4.689 -0.688 -7.933 1.00 95.44 85 GLU A N 1
ATOM 674 C CA . GLU A 1 85 ? 4.379 -1.832 -7.089 1.00 95.44 85 GLU A CA 1
ATOM 675 C C . GLU A 1 85 ? 4.648 -1.557 -5.613 1.00 95.44 85 GLU A C 1
ATOM 677 O O . GLU A 1 85 ? 5.724 -1.120 -5.212 1.00 95.44 85 GLU A O 1
ATOM 682 N N . HIS A 1 86 ? 3.666 -1.897 -4.783 1.00 94.88 86 HIS A N 1
ATOM 683 C CA . HIS A 1 86 ? 3.741 -1.761 -3.332 1.00 94.88 86 HIS A CA 1
ATOM 684 C C . HIS A 1 86 ? 4.222 -3.069 -2.719 1.00 94.88 86 HIS A C 1
ATOM 686 O O . HIS A 1 86 ? 3.512 -4.059 -2.792 1.00 94.88 86 HIS A O 1
ATOM 692 N N . GLY A 1 87 ? 5.374 -3.098 -2.054 1.00 93.62 87 GLY A N 1
ATOM 693 C CA . GLY A 1 87 ? 5.939 -4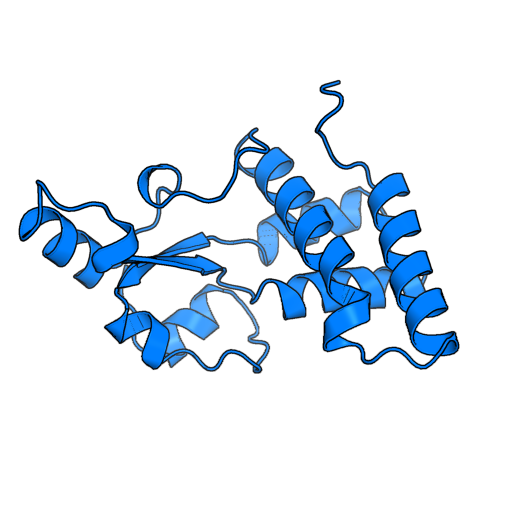.317 -1.471 1.00 93.62 87 GLY A CA 1
ATOM 694 C C . GLY A 1 87 ? 5.020 -5.000 -0.449 1.00 93.62 87 GLY A C 1
ATOM 695 O O . GLY A 1 87 ? 4.894 -6.223 -0.454 1.00 93.62 87 GLY A O 1
ATOM 696 N N . THR A 1 88 ? 4.262 -4.236 0.340 1.00 95.44 88 THR A N 1
ATOM 697 C CA . THR A 1 88 ? 3.038 -4.756 0.974 1.00 95.44 88 THR A CA 1
ATOM 698 C C . THR A 1 88 ? 1.850 -4.374 0.096 1.00 95.44 88 THR A C 1
ATOM 700 O O . THR A 1 88 ? 1.632 -3.176 -0.082 1.00 95.44 88 THR A O 1
ATOM 703 N N . PRO A 1 89 ? 1.045 -5.326 -0.423 1.00 94.75 89 PRO A N 1
ATOM 704 C CA . PRO A 1 89 ? -0.107 -4.975 -1.249 1.00 94.75 89 PRO A CA 1
ATOM 705 C C . PRO A 1 89 ? -0.992 -3.954 -0.528 1.00 94.75 89 PRO A C 1
ATOM 707 O O . PRO A 1 89 ? -1.303 -4.158 0.646 1.00 94.75 89 PRO A O 1
ATOM 710 N N . ARG A 1 90 ? -1.445 -2.894 -1.214 1.00 94.31 90 ARG A N 1
ATOM 711 C CA . ARG A 1 90 ? -2.230 -1.800 -0.595 1.00 94.31 90 ARG A CA 1
ATOM 712 C C . ARG A 1 90 ? -3.402 -2.303 0.255 1.00 94.31 90 ARG A C 1
ATOM 714 O O . ARG A 1 90 ? -3.602 -1.836 1.371 1.00 94.31 90 ARG A O 1
ATOM 721 N N . ARG A 1 91 ? -4.107 -3.333 -0.225 1.00 94.69 91 ARG A N 1
ATOM 722 C CA . ARG A 1 91 ? -5.176 -4.009 0.525 1.00 94.69 91 ARG A CA 1
ATOM 723 C C . ARG A 1 91 ? -4.690 -4.658 1.813 1.00 94.69 91 ARG A C 1
ATOM 725 O O . ARG A 1 91 ? -5.309 -4.509 2.858 1.00 94.69 91 ARG A O 1
ATOM 732 N N . GLN A 1 92 ? -3.579 -5.386 1.750 1.00 95.12 92 GLN A N 1
ATOM 733 C CA . GLN A 1 92 ? -3.001 -6.019 2.933 1.00 95.12 92 GLN A CA 1
ATOM 734 C C . GLN A 1 92 ? -2.472 -4.977 3.921 1.00 95.12 92 GLN A C 1
ATOM 736 O O . GLN A 1 92 ? -2.630 -5.144 5.126 1.00 95.12 92 GLN A O 1
ATOM 741 N N . PHE A 1 93 ? -1.918 -3.869 3.427 1.00 96.88 93 PHE A N 1
ATOM 742 C CA . PHE A 1 93 ? -1.530 -2.742 4.267 1.00 96.88 93 PHE A CA 1
ATOM 743 C C . PHE A 1 93 ? -2.748 -2.147 4.996 1.00 96.88 93 PHE A C 1
ATOM 745 O O . PHE A 1 93 ? -2.734 -2.043 6.220 1.00 96.88 93 PHE A O 1
ATOM 752 N N . ALA A 1 94 ? -3.845 -1.880 4.281 1.00 97.75 94 ALA A N 1
ATOM 753 C CA . ALA A 1 94 ? -5.103 -1.412 4.869 1.00 97.75 94 ALA A CA 1
ATOM 754 C C . ALA A 1 94 ? -5.689 -2.395 5.899 1.00 97.75 94 ALA A C 1
ATOM 756 O O . ALA A 1 94 ? -6.116 -1.980 6.975 1.00 97.75 94 ALA A O 1
ATOM 757 N N . ARG A 1 95 ? -5.638 -3.706 5.629 1.00 97.12 95 ARG A N 1
ATOM 758 C CA . ARG A 1 95 ? -6.055 -4.754 6.579 1.00 97.12 95 ARG A CA 1
ATOM 759 C C . ARG A 1 95 ? -5.260 -4.719 7.882 1.00 97.12 95 ARG A C 1
ATOM 761 O O . ARG A 1 95 ? -5.833 -4.919 8.951 1.00 97.12 95 ARG A O 1
ATOM 768 N N . LEU A 1 96 ? -3.952 -4.458 7.822 1.00 97.75 96 LEU A N 1
ATOM 769 C CA . LEU A 1 96 ? -3.124 -4.310 9.025 1.00 97.75 96 LEU A CA 1
ATOM 770 C C . LEU A 1 96 ? -3.577 -3.108 9.863 1.00 97.75 96 LEU A C 1
ATOM 772 O O . LEU A 1 96 ? -3.682 -3.232 11.085 1.00 97.75 96 LEU A O 1
ATOM 776 N N . VAL A 1 97 ? -3.896 -1.986 9.212 1.00 98.56 97 VAL A N 1
ATOM 777 C CA . VAL A 1 97 ? -4.427 -0.779 9.867 1.00 98.56 97 VAL A CA 1
ATOM 778 C C . VAL A 1 97 ? -5.790 -1.059 10.509 1.00 98.56 97 VAL A C 1
ATOM 780 O O . VAL A 1 97 ? -5.961 -0.804 11.702 1.00 98.56 97 VAL A O 1
ATOM 783 N N . LEU A 1 98 ? -6.723 -1.666 9.767 1.00 98.44 98 LEU A N 1
ATOM 784 C CA . LEU A 1 98 ? -8.049 -2.039 10.270 1.00 98.44 98 LEU A CA 1
ATOM 785 C C . LEU A 1 98 ? -7.955 -2.975 11.481 1.00 98.44 98 LEU A C 1
ATOM 787 O O . LEU A 1 98 ? -8.586 -2.742 12.511 1.00 98.44 98 LEU A O 1
ATOM 791 N N . LYS A 1 99 ? -7.102 -4.000 11.405 1.00 98.19 99 LYS A N 1
ATOM 792 C CA . LYS A 1 99 ? -6.880 -4.951 12.501 1.00 98.19 99 LYS A CA 1
ATOM 793 C C . LYS A 1 99 ? -6.302 -4.275 13.744 1.00 98.19 99 LYS A C 1
ATOM 795 O O . LYS A 1 99 ? -6.657 -4.635 14.866 1.00 98.19 99 LYS A O 1
ATOM 800 N N . ALA A 1 100 ? -5.405 -3.303 13.577 1.00 98.50 100 ALA A N 1
ATOM 801 C CA . ALA A 1 100 ? -4.895 -2.517 14.696 1.00 98.50 100 ALA A CA 1
ATOM 802 C C . ALA A 1 100 ? -5.977 -1.618 15.305 1.00 98.50 100 ALA A C 1
ATOM 804 O O . ALA A 1 100 ? -6.046 -1.510 16.530 1.00 98.50 100 ALA A O 1
ATOM 805 N N . PHE A 1 101 ? -6.845 -1.027 14.480 1.00 98.56 101 PHE A N 1
ATOM 806 C CA . PHE A 1 101 ? -7.991 -0.245 14.940 1.00 98.56 101 PHE A CA 1
ATOM 807 C C . PHE A 1 101 ? -8.957 -1.089 15.775 1.00 98.56 101 PHE A C 1
ATOM 809 O O . PHE A 1 101 ? -9.235 -0.735 16.919 1.00 98.56 101 PHE A O 1
ATOM 816 N N . GLN A 1 102 ? -9.381 -2.244 15.257 1.00 98.12 102 GLN A N 1
ATOM 817 C CA . GLN A 1 102 ? -10.279 -3.178 15.948 1.00 98.12 102 GLN A CA 1
ATOM 818 C C . GLN A 1 102 ? -9.703 -3.653 17.292 1.00 98.12 102 GLN A C 1
ATOM 820 O O . GLN A 1 102 ? -10.426 -3.843 18.263 1.00 98.12 102 GLN A O 1
ATOM 825 N N . ARG A 1 103 ? -8.373 -3.772 17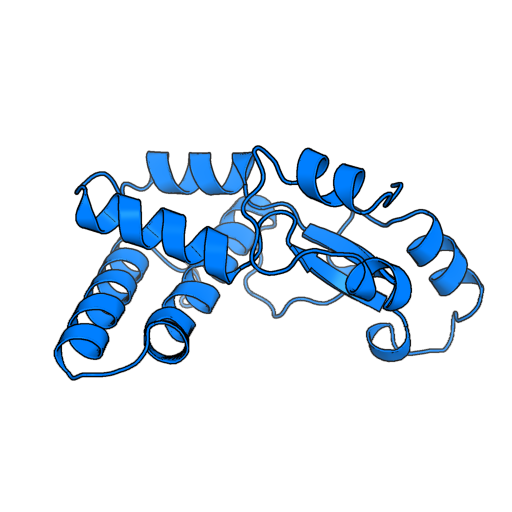.386 1.00 98.19 103 ARG A N 1
ATOM 826 C CA . ARG A 1 103 ? -7.653 -4.122 18.622 1.00 98.19 103 ARG A CA 1
ATOM 827 C C . ARG A 1 103 ? -7.372 -2.934 19.545 1.00 98.19 103 ARG A C 1
ATOM 829 O O . ARG A 1 103 ? -6.650 -3.106 20.521 1.00 98.19 103 ARG A O 1
ATOM 836 N N . ARG A 1 104 ? -7.870 -1.734 19.223 1.00 97.88 104 ARG A N 1
ATOM 837 C CA . ARG A 1 104 ? -7.599 -0.471 19.939 1.00 97.88 104 ARG A CA 1
ATOM 838 C C . ARG A 1 104 ? -6.103 -0.125 20.043 1.00 97.88 104 ARG A C 1
ATOM 840 O O . ARG A 1 104 ? -5.680 0.565 20.961 1.00 97.88 104 ARG A O 1
ATOM 847 N N . LYS A 1 105 ? -5.296 -0.587 19.081 1.00 98.00 105 LYS A N 1
ATOM 848 C CA . LYS A 1 105 ? -3.839 -0.360 18.995 1.00 98.00 105 LYS A CA 1
ATOM 849 C C . LYS A 1 105 ? -3.441 0.683 17.946 1.00 98.00 105 LYS A C 1
ATOM 851 O O . LYS A 1 105 ? -2.262 1.007 17.841 1.00 98.00 105 LYS A O 1
ATOM 856 N N . LEU A 1 106 ? -4.392 1.204 17.164 1.00 98.31 106 LEU A N 1
ATOM 857 C CA . LEU A 1 106 ? -4.115 2.204 16.132 1.00 98.31 106 LEU A CA 1
ATOM 858 C C . LEU A 1 106 ? -3.809 3.578 16.756 1.00 98.31 106 LEU A C 1
ATOM 860 O O . LEU A 1 106 ? -4.704 4.383 17.028 1.00 98.31 106 LEU A O 1
ATOM 864 N N . THR A 1 107 ? -2.522 3.837 16.968 1.00 98.44 107 THR A N 1
ATOM 865 C CA . THR A 1 107 ? -1.959 5.119 17.413 1.00 98.44 107 THR A CA 1
ATOM 866 C C . THR A 1 107 ? -1.031 5.689 16.341 1.00 98.44 107 THR A C 1
ATOM 868 O O . THR A 1 107 ? -0.602 4.960 15.445 1.00 98.44 107 THR A O 1
ATOM 871 N N . LYS A 1 108 ? -0.697 6.986 16.425 1.00 98.00 108 LYS A N 1
ATOM 872 C CA . LYS A 1 108 ? 0.258 7.608 15.493 1.00 98.00 108 LYS A CA 1
ATOM 873 C C . LYS A 1 108 ? 1.622 6.890 15.516 1.00 98.00 108 LYS A C 1
ATOM 875 O O . LYS A 1 108 ? 2.041 6.452 14.450 1.00 98.00 108 LYS A O 1
ATOM 880 N N . PRO A 1 109 ? 2.261 6.635 16.681 1.00 98.50 109 PRO A N 1
ATOM 881 C CA . PRO A 1 109 ? 3.533 5.905 16.711 1.00 98.50 109 PRO A CA 1
ATOM 882 C C . PRO A 1 109 ? 3.449 4.502 16.095 1.00 98.50 109 PRO A C 1
ATOM 884 O O . PRO A 1 109 ? 4.377 4.055 15.423 1.00 98.50 109 PRO A O 1
ATOM 887 N N . TRP A 1 110 ? 2.326 3.801 16.296 1.00 98.56 110 TRP A N 1
ATOM 888 C CA . TRP A 1 110 ? 2.113 2.490 15.686 1.00 98.56 110 TRP A CA 1
ATOM 889 C C . TRP A 1 110 ? 2.006 2.583 14.158 1.00 98.56 110 TRP A C 1
ATOM 891 O O . TRP A 1 110 ? 2.633 1.791 13.454 1.00 98.56 110 TRP A O 1
ATOM 901 N N . MET A 1 111 ? 1.243 3.558 13.650 1.00 98.44 111 MET A N 1
ATOM 902 C CA . MET A 1 111 ? 1.067 3.781 12.214 1.00 98.44 111 MET A CA 1
ATOM 903 C C . MET A 1 111 ? 2.385 4.177 11.545 1.00 98.44 111 MET A C 1
ATOM 905 O O . MET A 1 111 ? 2.733 3.614 10.510 1.00 98.44 111 MET A O 1
ATOM 909 N N . ASP A 1 112 ? 3.152 5.080 12.157 1.00 98.31 112 ASP A N 1
ATOM 910 C CA . ASP A 1 112 ? 4.449 5.516 11.633 1.00 98.31 112 ASP A CA 1
ATOM 911 C C . ASP A 1 112 ? 5.419 4.329 11.540 1.00 98.31 112 ASP A C 1
ATOM 913 O O . ASP A 1 112 ? 6.016 4.078 10.491 1.00 98.31 112 ASP A O 1
ATOM 917 N N . LYS A 1 113 ? 5.492 3.506 12.598 1.00 98.25 113 LYS A N 1
ATOM 918 C CA . LYS A 1 113 ? 6.285 2.268 12.595 1.00 98.25 113 LYS A CA 1
ATOM 919 C C . LYS A 1 113 ? 5.835 1.301 11.497 1.00 98.25 113 LYS A C 1
ATOM 921 O O . LYS A 1 113 ? 6.677 0.686 10.838 1.00 98.25 113 LYS A O 1
ATOM 926 N N . LEU A 1 114 ? 4.526 1.141 11.290 1.00 97.94 114 LEU A N 1
ATOM 927 C CA . LEU A 1 114 ? 4.002 0.309 10.208 1.00 97.94 114 LEU A CA 1
ATOM 928 C C . LEU A 1 114 ? 4.452 0.840 8.840 1.00 97.94 114 LEU A C 1
ATOM 930 O O . LEU A 1 114 ? 4.908 0.051 8.016 1.00 97.94 114 LEU A O 1
ATOM 934 N N . CYS A 1 115 ? 4.375 2.153 8.610 1.00 97.69 115 CYS A N 1
ATOM 935 C CA . CYS A 1 115 ? 4.807 2.773 7.357 1.00 97.69 115 CYS A CA 1
ATOM 936 C C . CYS A 1 115 ? 6.285 2.479 7.081 1.00 97.69 115 CYS A C 1
ATOM 938 O O . CYS A 1 115 ? 6.596 1.892 6.050 1.00 97.69 115 CYS A O 1
ATOM 940 N N . HIS A 1 116 ? 7.178 2.751 8.036 1.00 97.19 116 HIS A N 1
ATOM 941 C CA . HIS A 1 116 ? 8.614 2.505 7.860 1.00 97.19 116 HIS A CA 1
ATOM 942 C C . HIS A 1 116 ? 8.970 1.031 7.610 1.00 97.19 116 HIS A C 1
ATOM 944 O O . HIS A 1 116 ? 9.961 0.737 6.945 1.00 97.19 116 HIS A O 1
ATOM 950 N N . THR A 1 117 ? 8.183 0.091 8.140 1.00 96.38 117 THR A N 1
ATOM 951 C CA . THR A 1 117 ? 8.504 -1.346 8.066 1.00 96.38 117 THR A CA 1
ATOM 952 C C . THR A 1 117 ? 7.793 -2.091 6.939 1.00 96.38 117 THR A C 1
ATOM 954 O O . THR A 1 117 ? 8.277 -3.133 6.495 1.00 96.38 117 THR A O 1
ATOM 957 N N . LYS A 1 118 ? 6.631 -1.609 6.487 1.00 96.69 118 LYS A N 1
ATOM 958 C CA . LYS A 1 118 ? 5.768 -2.320 5.529 1.00 96.69 118 LYS A CA 1
ATOM 959 C C . LYS A 1 118 ? 5.484 -1.530 4.260 1.00 96.69 118 LYS A C 1
ATOM 961 O O . LYS A 1 118 ? 5.188 -2.159 3.243 1.00 96.69 118 LYS A O 1
ATOM 966 N N . TRP A 1 119 ? 5.561 -0.203 4.294 1.00 96.75 119 TRP A N 1
ATOM 967 C CA . TRP A 1 119 ? 5.329 0.623 3.117 1.00 96.75 119 TRP A CA 1
ATOM 968 C C . TRP A 1 119 ? 6.653 0.843 2.385 1.00 96.75 119 TRP A C 1
ATOM 970 O O . TRP A 1 119 ? 7.477 1.670 2.762 1.00 96.75 119 TRP A O 1
ATOM 980 N N . LYS A 1 120 ? 6.872 0.042 1.343 1.00 96.50 120 LYS A N 1
ATOM 981 C CA . LYS A 1 120 ? 7.947 0.234 0.369 1.00 96.50 120 LYS A CA 1
ATOM 982 C C . LYS A 1 120 ? 7.352 0.124 -1.017 1.00 96.50 120 LYS A C 1
ATOM 984 O O . LYS A 1 120 ? 6.495 -0.729 -1.244 1.00 96.50 120 LYS A O 1
ATOM 989 N N . VAL A 1 121 ? 7.812 0.970 -1.922 1.00 96.81 121 VAL A N 1
ATOM 990 C CA . VAL A 1 121 ? 7.305 1.044 -3.288 1.00 96.81 121 VAL A CA 1
ATOM 991 C C . VAL A 1 121 ? 8.475 0.897 -4.242 1.00 96.81 121 VAL A C 1
ATOM 993 O O . VAL A 1 121 ? 9.546 1.449 -3.994 1.00 96.81 121 VAL A O 1
ATOM 996 N N . ALA A 1 122 ? 8.270 0.131 -5.304 1.00 97.19 122 ALA A N 1
ATOM 997 C CA . ALA A 1 122 ? 9.260 -0.089 -6.335 1.00 97.19 122 ALA A CA 1
ATOM 998 C C . ALA A 1 122 ? 8.645 0.006 -7.728 1.00 97.19 122 ALA A C 1
ATOM 1000 O O . ALA A 1 122 ? 7.445 -0.202 -7.913 1.00 97.19 122 ALA A O 1
ATOM 1001 N N . ILE A 1 123 ? 9.484 0.290 -8.714 1.00 97.88 123 ILE A N 1
ATOM 1002 C CA . ILE A 1 123 ? 9.117 0.296 -10.122 1.00 97.88 123 ILE A CA 1
ATOM 1003 C C . ILE A 1 123 ? 9.546 -1.021 -10.740 1.00 97.88 123 ILE A C 1
ATOM 1005 O O . ILE A 1 123 ? 10.720 -1.388 -10.685 1.00 97.88 123 ILE A O 1
ATOM 1009 N N . ILE A 1 124 ? 8.580 -1.724 -11.317 1.00 97.81 124 ILE A N 1
ATOM 1010 C CA . ILE A 1 124 ? 8.765 -3.046 -11.918 1.00 97.81 124 ILE A CA 1
ATOM 1011 C C . ILE A 1 124 ? 8.153 -3.072 -13.318 1.00 97.81 124 ILE A C 1
ATOM 1013 O O . ILE A 1 124 ? 7.364 -2.192 -13.669 1.00 97.81 124 ILE A O 1
ATOM 1017 N N . THR A 1 125 ? 8.492 -4.068 -14.130 1.00 97.44 125 THR A N 1
ATOM 1018 C CA . THR A 1 125 ? 7.823 -4.280 -15.424 1.00 97.44 125 THR A CA 1
ATOM 1019 C C . THR A 1 125 ? 6.456 -4.953 -15.249 1.00 97.44 125 THR A C 1
ATOM 1021 O O . THR A 1 125 ? 6.176 -5.572 -14.221 1.00 97.44 125 THR A O 1
ATOM 1024 N N . HIS A 1 126 ? 5.592 -4.886 -16.268 1.00 95.31 126 HIS A N 1
ATOM 1025 C CA . HIS A 1 126 ? 4.326 -5.644 -16.265 1.00 95.31 126 HIS A CA 1
ATOM 1026 C C . HIS A 1 126 ? 4.545 -7.165 -16.196 1.00 95.31 126 HIS A C 1
ATOM 1028 O O . HIS A 1 126 ? 3.757 -7.879 -15.580 1.00 95.31 126 HIS A O 1
ATOM 1034 N N . GLU A 1 127 ? 5.640 -7.659 -16.773 1.00 95.56 127 GLU A N 1
ATOM 1035 C CA . GLU A 1 127 ? 6.046 -9.068 -16.686 1.00 95.56 127 GLU A CA 1
ATOM 1036 C C . GLU A 1 127 ? 6.430 -9.459 -15.253 1.00 95.56 127 GLU A C 1
ATOM 1038 O O . GLU A 1 127 ? 6.084 -10.540 -14.775 1.00 95.56 127 GLU A O 1
ATOM 1043 N N . GLU A 1 128 ? 7.128 -8.572 -14.539 1.00 96.81 128 GLU A N 1
ATOM 1044 C CA . GLU A 1 128 ? 7.434 -8.761 -13.123 1.00 96.81 128 GLU A CA 1
ATOM 1045 C C . GLU A 1 128 ? 6.164 -8.746 -12.268 1.00 96.81 128 GLU A C 1
ATOM 1047 O O . GLU A 1 128 ? 6.021 -9.604 -11.394 1.00 96.81 128 GLU A O 1
ATOM 1052 N N . ASP A 1 129 ? 5.228 -7.831 -12.552 1.00 94.56 129 ASP A N 1
ATOM 1053 C CA . ASP A 1 129 ? 3.941 -7.734 -11.852 1.00 94.56 129 ASP A CA 1
ATOM 1054 C C . ASP A 1 129 ? 3.103 -9.011 -11.996 1.00 94.56 129 ASP A C 1
ATOM 1056 O O . ASP A 1 129 ? 2.517 -9.486 -11.021 1.00 94.56 129 ASP A O 1
ATOM 1060 N N . ALA A 1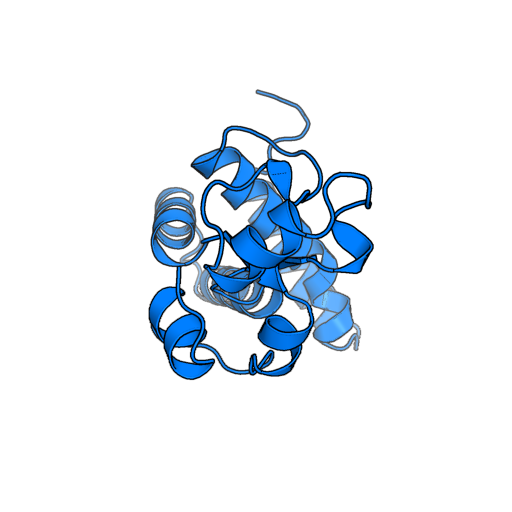 130 ? 3.104 -9.629 -13.181 1.00 93.88 130 ALA A N 1
ATOM 1061 C CA . ALA A 1 130 ? 2.362 -10.861 -13.443 1.00 93.88 130 ALA A CA 1
ATOM 1062 C C . ALA A 1 130 ? 2.793 -12.041 -12.547 1.00 93.88 130 ALA A C 1
ATOM 1064 O O . ALA A 1 130 ? 2.001 -12.948 -12.294 1.00 93.88 130 ALA A O 1
ATOM 1065 N N . ARG A 1 131 ? 4.028 -12.028 -12.027 1.00 94.19 131 ARG A N 1
ATOM 1066 C CA . ARG A 1 131 ? 4.563 -13.080 -11.142 1.00 94.19 131 ARG A CA 1
ATOM 1067 C C . ARG A 1 131 ? 4.222 -12.860 -9.666 1.00 94.19 131 ARG A C 1
ATOM 1069 O O . ARG A 1 131 ? 4.461 -13.744 -8.843 1.00 94.19 131 ARG A O 1
ATOM 1076 N N . LEU A 1 132 ? 3.692 -11.693 -9.297 1.00 92.19 132 LEU A N 1
ATOM 1077 C CA . LEU A 1 132 ? 3.412 -11.359 -7.904 1.00 92.19 132 LEU A CA 1
ATOM 1078 C C . LEU A 1 132 ? 2.112 -12.002 -7.413 1.00 92.19 132 LEU A C 1
ATOM 1080 O O . LEU A 1 132 ? 1.018 -11.729 -7.905 1.00 92.19 132 LEU A O 1
ATOM 1084 N N . ALA A 1 133 ? 2.204 -12.759 -6.319 1.00 83.50 133 ALA A N 1
ATOM 1085 C CA . ALA A 1 133 ? 1.030 -13.231 -5.591 1.00 83.50 133 ALA A CA 1
ATOM 1086 C C . ALA A 1 133 ? 0.339 -12.060 -4.862 1.00 83.50 133 ALA A C 1
ATOM 1088 O O . ALA A 1 133 ? 0.757 -11.648 -3.778 1.00 83.50 133 ALA A O 1
ATOM 1089 N N . ARG A 1 134 ? -0.732 -11.511 -5.451 1.00 77.00 134 ARG A N 1
ATOM 1090 C CA . ARG A 1 134 ? -1.415 -10.292 -4.960 1.00 77.00 134 ARG A CA 1
ATOM 1091 C C . ARG A 1 134 ? -2.157 -10.463 -3.628 1.00 77.00 134 ARG A C 1
ATOM 1093 O O . ARG A 1 134 ? -2.353 -9.487 -2.907 1.00 77.00 134 ARG A O 1
ATOM 1100 N N . SER A 1 135 ? -2.583 -11.680 -3.297 1.00 77.44 135 SER A N 1
ATOM 1101 C CA . SER A 1 135 ? -3.371 -11.972 -2.090 1.00 77.44 135 SER A CA 1
ATOM 1102 C C . SER A 1 135 ? -2.522 -12.344 -0.872 1.00 77.44 135 SER A C 1
ATOM 1104 O O . SER A 1 135 ? -2.991 -12.195 0.258 1.00 77.44 135 SER A O 1
ATOM 1106 N N . LYS A 1 136 ? -1.277 -12.792 -1.069 1.00 86.50 136 LYS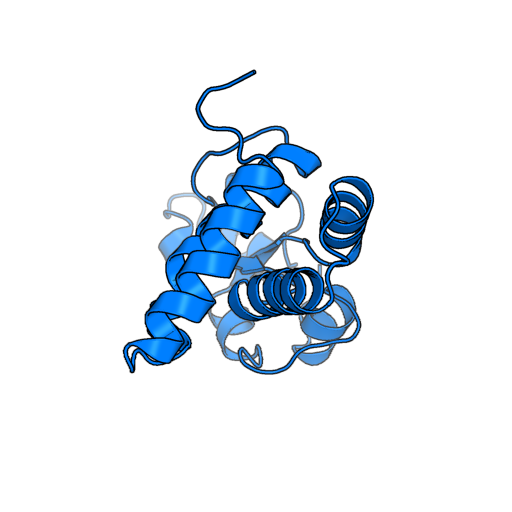 A N 1
ATOM 1107 C CA . LYS A 1 136 ? -0.421 -13.322 -0.003 1.00 86.50 136 LYS A CA 1
ATOM 1108 C C . LYS A 1 136 ? 0.285 -12.197 0.755 1.00 86.50 136 LYS A C 1
ATOM 1110 O O . LYS A 1 136 ? 0.931 -11.338 0.160 1.00 86.50 136 LYS A O 1
ATOM 1115 N N . LEU A 1 137 ? 0.189 -12.225 2.084 1.00 89.50 137 LEU A N 1
ATOM 1116 C CA . LEU A 1 137 ? 0.952 -11.334 2.955 1.00 89.50 137 LEU A CA 1
ATOM 1117 C C . LEU A 1 137 ? 2.302 -11.974 3.296 1.00 89.50 137 LEU A C 1
ATOM 1119 O O . LEU A 1 137 ? 2.356 -13.073 3.844 1.00 89.50 137 LEU A O 1
ATOM 1123 N N . TYR A 1 138 ? 3.385 -11.269 2.984 1.00 93.06 138 TYR A N 1
ATOM 1124 C CA . TYR A 1 138 ? 4.751 -11.691 3.288 1.00 93.06 138 TYR A CA 1
ATOM 1125 C C . TYR A 1 138 ? 5.271 -11.031 4.570 1.00 93.06 138 TYR A C 1
ATOM 1127 O O . TYR A 1 138 ? 4.728 -10.033 5.058 1.00 93.06 138 TYR A O 1
ATOM 1135 N N . LYS A 1 139 ? 6.354 -11.592 5.125 1.00 92.88 139 LYS A N 1
ATOM 1136 C CA . LYS A 1 139 ? 7.011 -11.062 6.331 1.00 92.88 139 LYS A CA 1
ATOM 1137 C C . LYS A 1 139 ? 7.567 -9.651 6.114 1.00 92.88 139 LYS A C 1
ATOM 1139 O O . LYS A 1 139 ? 7.488 -8.838 7.032 1.00 92.88 139 LYS A O 1
ATOM 1144 N N . SER A 1 140 ? 8.045 -9.334 4.916 1.00 94.38 140 SER A N 1
ATOM 1145 C CA . SER A 1 140 ? 8.515 -8.002 4.530 1.00 94.38 140 SER A CA 1
ATOM 1146 C C . SER A 1 140 ? 8.255 -7.738 3.039 1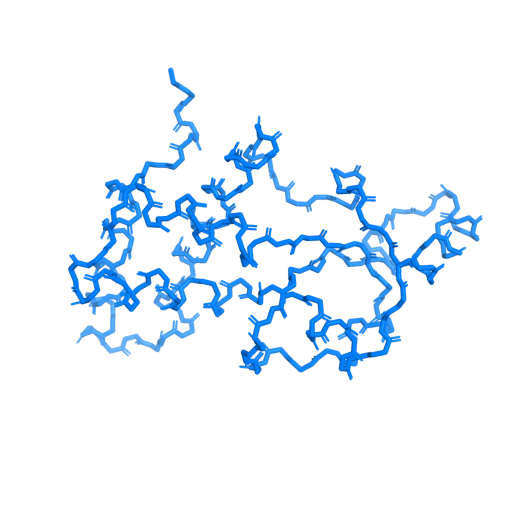.00 94.38 140 SER A C 1
ATOM 1148 O O . SER A 1 140 ? 8.000 -8.693 2.295 1.00 94.38 140 SER A O 1
ATOM 1150 N N . PRO A 1 141 ? 8.310 -6.467 2.601 1.00 94.81 141 PRO A N 1
ATOM 1151 C CA . PRO A 1 141 ? 8.365 -6.101 1.185 1.00 94.81 141 PRO A CA 1
ATOM 1152 C C . PRO A 1 141 ? 9.405 -6.891 0.378 1.00 94.81 141 PRO A C 1
ATOM 1154 O O . PRO A 1 141 ? 9.089 -7.431 -0.678 1.00 94.81 141 PRO A O 1
ATOM 1157 N N . GLU A 1 142 ? 10.618 -7.030 0.911 1.00 95.50 142 GLU A N 1
ATOM 1158 C CA . GLU A 1 142 ? 11.740 -7.709 0.253 1.00 95.50 142 GLU A CA 1
ATOM 1159 C C . GLU A 1 142 ? 11.433 -9.184 0.034 1.00 95.50 142 GLU A C 1
ATOM 1161 O O . GLU A 1 142 ? 11.569 -9.675 -1.081 1.00 95.50 142 GLU A O 1
ATOM 1166 N N . ALA A 1 143 ? 10.921 -9.866 1.064 1.00 95.19 143 ALA A N 1
ATOM 1167 C CA . ALA A 1 143 ? 10.554 -11.275 0.971 1.00 95.19 143 ALA A CA 1
ATOM 1168 C C . ALA A 1 143 ? 9.477 -11.524 -0.098 1.00 95.19 143 ALA A C 1
ATOM 1170 O O . ALA A 1 143 ? 9.425 -12.599 -0.696 1.00 95.19 143 ALA A O 1
ATOM 1171 N N . ARG A 1 144 ? 8.600 -10.542 -0.352 1.00 95.31 144 ARG A N 1
ATOM 1172 C CA . ARG A 1 144 ? 7.620 -10.640 -1.438 1.00 95.31 144 ARG A CA 1
ATOM 1173 C C . ARG A 1 144 ? 8.286 -10.536 -2.805 1.00 95.31 144 ARG A C 1
ATOM 1175 O O . ARG A 1 144 ? 7.984 -11.344 -3.680 1.00 95.31 144 ARG A O 1
ATOM 1182 N N . TRP A 1 145 ? 9.150 -9.545 -3.001 1.00 96.06 145 TRP A N 1
ATOM 1183 C CA . TRP A 1 145 ? 9.835 -9.350 -4.277 1.00 96.06 145 TRP A CA 1
ATOM 1184 C C . TRP A 1 145 ? 10.807 -10.490 -4.594 1.00 96.06 145 TRP A C 1
ATOM 1186 O O . TRP A 1 145 ? 10.841 -10.964 -5.729 1.00 96.06 145 TRP A O 1
ATOM 1196 N N . GLU A 1 146 ? 11.511 -10.998 -3.583 1.00 95.69 146 GLU A N 1
ATOM 1197 C CA . GLU A 1 146 ? 12.375 -12.174 -3.685 1.00 95.69 146 GLU A CA 1
ATOM 1198 C C . GLU A 1 146 ? 11.585 -13.416 -4.115 1.00 95.69 146 GLU A C 1
ATOM 1200 O O . GLU A 1 146 ? 11.984 -14.114 -5.047 1.00 95.69 146 GLU A O 1
ATOM 1205 N N . ALA A 1 147 ? 10.406 -13.650 -3.524 1.00 94.62 147 ALA A N 1
ATOM 1206 C CA . ALA A 1 147 ? 9.546 -14.768 -3.911 1.00 94.62 147 ALA A CA 1
ATOM 1207 C C . ALA A 1 147 ? 9.062 -14.684 -5.371 1.00 94.62 147 ALA A C 1
ATOM 1209 O O . ALA A 1 147 ? 8.806 -15.714 -5.992 1.00 94.62 147 ALA A O 1
ATOM 1210 N N . ALA A 1 148 ? 8.963 -13.474 -5.928 1.00 95.00 148 ALA A N 1
ATOM 1211 C CA . ALA A 1 148 ? 8.656 -13.233 -7.339 1.00 95.00 148 ALA A CA 1
ATOM 1212 C C . ALA A 1 148 ? 9.906 -13.137 -8.235 1.00 95.00 148 ALA A C 1
ATOM 1214 O O . ALA A 1 148 ? 9.790 -12.856 -9.430 1.00 95.00 148 ALA A O 1
ATOM 1215 N N . LYS A 1 149 ? 11.100 -13.386 -7.677 1.00 96.38 149 LYS A N 1
ATOM 1216 C CA . LYS A 1 149 ? 12.400 -13.321 -8.360 1.00 96.38 149 LYS A CA 1
ATOM 1217 C C . LYS A 1 149 ? 12.672 -11.953 -9.005 1.00 96.38 149 LYS A C 1
ATOM 1219 O O . LYS A 1 149 ? 13.295 -11.877 -10.066 1.00 96.38 149 LYS A O 1
ATOM 1224 N N . ILE A 1 150 ? 12.196 -10.878 -8.379 1.00 96.62 150 ILE A N 1
ATOM 1225 C CA . ILE A 1 150 ? 12.453 -9.498 -8.807 1.00 96.62 150 ILE A CA 1
ATOM 1226 C C . ILE A 1 150 ? 13.800 -9.059 -8.231 1.00 96.62 150 ILE A C 1
ATOM 1228 O O . ILE A 1 150 ? 14.069 -9.254 -7.046 1.00 96.62 150 ILE A O 1
ATOM 1232 N N . LYS A 1 151 ? 14.654 -8.479 -9.078 1.00 96.31 151 LYS A N 1
ATOM 1233 C CA . LYS A 1 151 ? 15.982 -7.983 -8.695 1.00 96.31 151 LYS A CA 1
ATOM 1234 C C . LYS A 1 151 ? 16.013 -6.471 -8.848 1.00 96.31 151 LYS A C 1
ATOM 1236 O O . LYS A 1 151 ? 15.646 -5.978 -9.912 1.00 96.31 151 LYS A O 1
ATOM 1241 N N . PHE A 1 152 ? 16.489 -5.783 -7.820 1.00 94.44 152 PHE A N 1
ATOM 1242 C CA . PHE A 1 152 ? 16.715 -4.340 -7.807 1.00 94.44 152 PHE A CA 1
ATOM 1243 C C . PHE A 1 152 ? 18.191 -4.041 -8.069 1.00 94.44 152 PHE A C 1
ATOM 1245 O O . PHE A 1 152 ? 19.043 -4.875 -7.674 1.00 94.44 152 PHE A O 1
#

Mean predicted aligned error: 3.41 Å

Organism: NCBI:txid1801732